Protein AF-A0A7X8RI19-F1 (afdb_monomer_lite)

Foldseek 3Di:
DDDDPDPDPPPDDPVPDDDPVNVCVVPNPCVPVPVVVVVVVVVVVVVVVVVVVPPD

Structure (mmCIF, N/CA/C/O backbone):
data_AF-A0A7X8RI19-F1
#
_entry.id   AF-A0A7X8RI19-F1
#
loop_
_atom_site.group_PDB
_atom_site.id
_atom_site.type_symbol
_atom_site.label_atom_id
_atom_site.label_alt_id
_atom_site.label_comp_id
_atom_site.label_asym_id
_atom_site.label_entity_id
_atom_site.label_seq_id
_atom_site.pdbx_PDB_ins_code
_atom_site.Cartn_x
_atom_site.Cartn_y
_atom_site.Cartn_z
_atom_site.occupancy
_atom_site.B_iso_or_equiv
_atom_site.auth_seq_id
_atom_site.auth_comp_id
_atom_site.auth_asym_id
_atom_site.auth_atom_id
_atom_site.pdbx_PDB_model_num
ATOM 1 N N . MET A 1 1 ? -18.131 32.099 -15.738 1.00 46.22 1 MET A N 1
ATOM 2 C CA . MET A 1 1 ? -16.717 31.956 -15.321 1.00 46.22 1 MET A CA 1
ATOM 3 C C . MET A 1 1 ? -16.295 30.506 -15.540 1.00 46.22 1 MET A C 1
ATOM 5 O O . MET A 1 1 ? -16.766 29.639 -14.820 1.00 46.22 1 MET A O 1
ATOM 9 N N . ASN A 1 2 ? -15.479 30.218 -16.562 1.00 52.25 2 ASN A N 1
ATOM 10 C CA . ASN A 1 2 ? -15.048 28.847 -16.872 1.00 52.25 2 ASN A CA 1
ATOM 11 C C . ASN A 1 2 ? -13.807 28.477 -16.050 1.00 52.25 2 ASN A C 1
ATOM 13 O O . ASN A 1 2 ? -12.702 28.933 -16.348 1.00 52.25 2 ASN A O 1
ATOM 17 N N . ALA A 1 3 ? -13.976 27.628 -15.035 1.00 61.81 3 ALA A N 1
ATOM 18 C CA . ALA A 1 3 ? -12.869 27.063 -14.270 1.00 61.81 3 ALA A CA 1
ATOM 19 C C . ALA A 1 3 ? -12.098 26.047 -15.134 1.00 61.81 3 ALA A C 1
ATOM 21 O O . ALA A 1 3 ? -12.468 24.877 -15.243 1.00 61.81 3 ALA A O 1
ATOM 22 N N . LYS A 1 4 ? -11.018 26.495 -15.786 1.00 66.19 4 LYS A N 1
ATOM 23 C CA . LYS A 1 4 ? -10.068 25.610 -16.473 1.00 66.19 4 LYS A CA 1
ATOM 24 C C . LYS A 1 4 ? -9.420 24.688 -15.431 1.00 66.19 4 LYS A C 1
ATOM 26 O O . LYS A 1 4 ? -8.569 25.133 -14.663 1.00 66.19 4 LYS A O 1
ATOM 31 N N . LYS A 1 5 ? -9.810 23.408 -15.399 1.00 68.88 5 LYS A N 1
ATOM 32 C CA . LYS A 1 5 ? -9.144 22.377 -14.586 1.00 68.88 5 LYS A CA 1
ATOM 33 C C . LYS A 1 5 ? -7.689 22.256 -15.056 1.00 68.88 5 LYS A C 1
ATOM 35 O O . LYS A 1 5 ? -7.434 21.737 -16.142 1.00 68.88 5 LYS A O 1
ATOM 40 N N . LYS A 1 6 ? -6.733 22.765 -14.272 1.00 69.69 6 LYS A N 1
ATOM 41 C CA . LYS A 1 6 ? -5.303 22.531 -14.512 1.00 69.69 6 LYS A CA 1
ATOM 42 C C . LYS A 1 6 ? -5.045 21.035 -14.319 1.00 69.69 6 LYS A C 1
ATOM 44 O O . LYS A 1 6 ? -5.190 20.536 -13.208 1.00 69.69 6 LYS A O 1
ATOM 49 N N . LYS A 1 7 ? -4.703 20.313 -15.391 1.00 70.19 7 LYS A N 1
ATOM 50 C CA . LYS A 1 7 ? -4.236 18.926 -15.272 1.00 70.19 7 LYS A CA 1
ATOM 51 C C . LYS A 1 7 ? -2.910 18.950 -14.511 1.00 70.19 7 LYS A C 1
ATOM 53 O O . LYS A 1 7 ? -1.969 19.609 -14.952 1.00 70.19 7 LYS A O 1
ATOM 58 N N . GLN A 1 8 ? -2.859 18.293 -13.355 1.00 73.06 8 GLN A N 1
ATOM 59 C CA . GLN A 1 8 ? -1.605 18.077 -12.641 1.00 73.06 8 GLN A CA 1
ATOM 60 C C . GLN A 1 8 ? -0.699 17.230 -13.538 1.00 73.06 8 GLN A C 1
ATOM 62 O O . GLN A 1 8 ? -1.127 16.202 -14.062 1.00 73.06 8 GLN A O 1
ATOM 67 N N . LYS A 1 9 ? 0.530 17.698 -13.773 1.00 68.06 9 LYS A N 1
ATOM 68 C CA . LYS A 1 9 ? 1.539 16.893 -14.458 1.00 68.06 9 LYS A CA 1
ATOM 69 C C . LYS A 1 9 ? 1.936 15.775 -13.496 1.00 68.06 9 LYS A C 1
ATOM 71 O O . LYS A 1 9 ? 2.398 16.074 -12.398 1.00 68.06 9 LYS A O 1
ATOM 76 N N . GLN A 1 10 ? 1.718 14.517 -13.877 1.00 66.50 10 GLN A N 1
ATOM 77 C CA . GLN A 1 10 ? 2.328 13.397 -13.163 1.00 66.50 10 GLN A CA 1
ATOM 78 C C . GLN A 1 10 ? 3.847 13.559 -13.265 1.00 66.50 10 GLN A C 1
ATOM 80 O O . GLN A 1 10 ? 4.382 13.735 -14.358 1.00 66.50 10 GLN A O 1
ATOM 85 N N . ALA A 1 11 ? 4.509 13.604 -12.111 1.00 65.12 11 ALA A N 1
ATOM 86 C CA . ALA A 1 11 ? 5.895 14.043 -11.975 1.00 65.12 11 ALA A CA 1
ATOM 87 C C . ALA A 1 11 ? 6.931 12.919 -12.143 1.00 65.12 11 ALA A C 1
ATOM 89 O O . ALA A 1 11 ? 8.120 13.178 -11.995 1.00 65.12 11 ALA A O 1
ATOM 90 N N . HIS A 1 12 ? 6.515 11.692 -12.460 1.00 63.00 12 HIS A N 1
ATOM 91 C CA . HIS A 1 12 ? 7.424 10.549 -12.506 1.00 63.00 12 HIS A CA 1
ATOM 92 C C . HIS A 1 12 ? 7.405 9.902 -13.892 1.00 63.00 12 HIS A C 1
ATOM 94 O O . HIS A 1 12 ? 6.397 9.336 -14.313 1.00 63.00 12 HIS A O 1
ATOM 100 N N . SER A 1 13 ? 8.522 10.023 -14.610 1.00 63.34 13 SER A N 1
ATOM 101 C CA . SER A 1 13 ? 8.855 9.172 -15.752 1.00 63.34 13 SER A CA 1
ATOM 102 C C . SER A 1 13 ? 9.141 7.754 -15.247 1.00 63.34 13 SER A C 1
ATOM 104 O O . SER A 1 13 ? 9.718 7.580 -14.173 1.00 63.34 13 SER A O 1
ATOM 106 N N . SER A 1 14 ? 8.761 6.727 -16.015 1.00 63.84 14 SER A N 1
ATOM 107 C CA . SER A 1 14 ? 9.023 5.318 -15.666 1.00 63.84 14 SER A CA 1
ATOM 108 C C . SER A 1 14 ? 10.512 5.014 -15.459 1.00 63.84 14 SER A C 1
ATOM 110 O O . SER A 1 14 ? 10.852 4.059 -14.775 1.00 63.84 14 SER A O 1
ATOM 112 N N . GLU A 1 15 ? 11.394 5.846 -16.015 1.00 68.88 15 GLU A N 1
ATOM 113 C CA . GLU A 1 15 ? 12.855 5.754 -15.905 1.00 68.88 15 GLU A CA 1
ATOM 114 C C . GLU A 1 15 ? 13.392 5.979 -14.479 1.00 68.88 15 GLU A C 1
ATOM 116 O O . GLU A 1 15 ? 14.522 5.608 -14.175 1.00 68.88 15 GLU A O 1
ATOM 121 N N . HIS A 1 16 ? 12.591 6.566 -13.583 1.00 70.94 16 HIS A N 1
ATOM 122 C CA . HIS A 1 16 ? 12.931 6.743 -12.163 1.00 70.94 16 HIS A CA 1
ATOM 123 C C . HIS A 1 16 ? 11.941 6.025 -11.237 1.00 70.94 16 HIS A C 1
ATOM 125 O O . HIS A 1 16 ? 11.828 6.365 -10.059 1.00 70.94 16 HIS A O 1
ATOM 131 N N . ALA A 1 17 ? 11.183 5.060 -11.766 1.00 76.88 17 ALA A N 1
ATOM 132 C CA . ALA A 1 17 ? 10.319 4.231 -10.941 1.00 76.88 17 ALA A CA 1
ATOM 133 C C . ALA A 1 17 ? 11.174 3.284 -10.088 1.00 76.88 17 ALA A C 1
ATOM 135 O O . ALA A 1 17 ? 12.073 2.613 -10.595 1.00 76.88 17 ALA A O 1
ATOM 136 N N . ILE A 1 18 ? 10.885 3.227 -8.789 1.00 78.00 18 ILE A N 1
ATOM 137 C CA . ILE A 1 18 ? 11.491 2.244 -7.888 1.00 78.00 18 ILE A CA 1
ATOM 138 C C . ILE A 1 18 ? 11.012 0.856 -8.336 1.00 78.00 18 ILE A C 1
ATOM 140 O O . ILE A 1 18 ? 9.812 0.661 -8.545 1.00 78.00 18 ILE A O 1
ATOM 144 N N . SER A 1 19 ? 11.939 -0.092 -8.515 1.00 82.31 19 SER A N 1
ATOM 145 C CA . SER A 1 19 ? 11.580 -1.466 -8.889 1.00 82.31 19 SER A CA 1
ATOM 146 C C . SER A 1 19 ? 10.718 -2.107 -7.802 1.00 82.31 19 SER A C 1
ATOM 148 O O . SER A 1 19 ? 10.974 -1.911 -6.612 1.00 82.31 19 SER A O 1
ATOM 150 N N . GLN A 1 20 ? 9.740 -2.921 -8.204 1.00 80.44 20 GLN A N 1
ATOM 151 C CA . GLN A 1 20 ? 8.937 -3.704 -7.262 1.00 80.44 20 GLN A CA 1
ATOM 152 C C . GLN A 1 20 ? 9.799 -4.614 -6.386 1.00 80.44 20 GLN A C 1
ATOM 154 O O . GLN A 1 20 ? 9.493 -4.760 -5.209 1.00 80.44 20 GLN A O 1
ATOM 159 N N . ASP A 1 21 ? 10.899 -5.156 -6.912 1.00 82.62 21 ASP A N 1
ATOM 160 C CA . ASP A 1 21 ? 11.822 -5.984 -6.125 1.00 82.62 21 ASP A CA 1
ATOM 161 C C . ASP A 1 21 ? 12.422 -5.197 -4.955 1.00 82.62 21 ASP A C 1
ATOM 163 O O . ASP A 1 21 ? 12.468 -5.684 -3.829 1.00 82.62 21 ASP A O 1
ATOM 167 N N . SER A 1 22 ? 12.796 -3.940 -5.212 1.00 83.00 22 SER A N 1
ATOM 168 C CA . SER A 1 22 ? 13.352 -3.039 -4.200 1.00 83.00 22 SER A CA 1
ATOM 169 C C . SER A 1 22 ? 12.308 -2.664 -3.144 1.00 83.00 22 SER A C 1
ATOM 171 O O . SER A 1 22 ? 12.630 -2.549 -1.967 1.00 83.00 22 SER A O 1
ATOM 173 N N . LEU A 1 23 ? 11.045 -2.503 -3.552 1.00 77.19 23 LEU A N 1
ATOM 174 C CA . LEU A 1 23 ? 9.938 -2.246 -2.626 1.00 77.19 23 LEU A CA 1
ATOM 175 C C . LEU A 1 23 ? 9.631 -3.476 -1.762 1.00 77.19 23 LEU A C 1
ATOM 177 O O . LEU A 1 23 ? 9.367 -3.336 -0.572 1.00 77.19 23 LEU A O 1
ATOM 181 N N . ASN A 1 24 ? 9.708 -4.674 -2.339 1.00 83.06 24 ASN A N 1
ATOM 182 C CA . ASN A 1 24 ? 9.468 -5.927 -1.628 1.00 83.06 24 ASN A CA 1
ATOM 183 C C . ASN A 1 24 ? 10.585 -6.265 -0.631 1.00 83.06 24 ASN A C 1
ATOM 185 O O . ASN A 1 24 ? 10.314 -6.917 0.375 1.00 83.06 24 ASN A O 1
ATOM 189 N N . GLU A 1 25 ? 11.822 -5.831 -0.886 1.00 82.12 25 GLU A N 1
ATOM 190 C CA . GLU A 1 25 ? 12.941 -5.992 0.050 1.00 82.12 25 GLU A CA 1
ATOM 191 C C . GLU A 1 25 ? 12.767 -5.126 1.310 1.00 82.12 25 GLU A C 1
ATOM 193 O O . GLU A 1 25 ? 13.027 -5.594 2.417 1.00 82.12 25 GLU A O 1
ATOM 198 N N . GLU A 1 26 ? 12.280 -3.889 1.163 1.00 79.06 26 GLU A N 1
ATOM 199 C CA . GLU A 1 26 ? 12.133 -2.943 2.280 1.00 79.06 26 GLU A CA 1
ATOM 200 C C . GLU A 1 26 ? 10.793 -3.083 3.025 1.00 79.06 26 GLU A C 1
ATOM 202 O O . GLU A 1 26 ? 10.745 -2.980 4.252 1.00 79.06 26 GLU A O 1
ATOM 207 N N . PHE A 1 27 ? 9.701 -3.345 2.303 1.00 78.56 27 PHE A N 1
ATOM 208 C CA . PHE A 1 27 ? 8.337 -3.355 2.852 1.00 78.56 27 PHE A CA 1
ATOM 209 C C . PHE A 1 27 ? 7.684 -4.744 2.866 1.00 78.56 27 PHE A C 1
ATOM 211 O O . PHE A 1 27 ? 6.578 -4.898 3.386 1.00 78.56 27 PHE A O 1
ATOM 218 N N . GLY A 1 28 ? 8.362 -5.758 2.326 1.00 78.38 28 GLY A N 1
ATOM 219 C CA . GLY A 1 28 ? 7.817 -7.099 2.146 1.00 78.38 28 GLY A CA 1
ATOM 220 C C . GLY A 1 28 ? 6.916 -7.218 0.907 1.00 78.38 28 GLY A C 1
ATOM 221 O O . GLY A 1 28 ? 6.433 -6.220 0.374 1.00 78.38 28 GLY A O 1
ATOM 222 N N . PRO A 1 29 ? 6.627 -8.452 0.456 1.00 75.00 29 PRO A N 1
ATOM 223 C CA . PRO A 1 29 ? 5.775 -8.710 -0.711 1.00 75.00 29 PRO A CA 1
ATOM 224 C C . PRO A 1 29 ? 4.309 -8.292 -0.508 1.00 75.00 29 PRO A C 1
ATOM 226 O O . PRO A 1 29 ? 3.532 -8.284 -1.459 1.00 75.00 29 PRO A O 1
ATOM 229 N N . GLU A 1 30 ? 3.914 -7.959 0.725 1.00 71.44 30 GLU A N 1
ATOM 230 C CA . GLU A 1 30 ? 2.590 -7.411 1.040 1.00 71.44 30 GLU A CA 1
ATOM 231 C C . GLU A 1 30 ? 2.435 -5.954 0.559 1.00 71.44 30 GLU A C 1
ATOM 233 O O . GLU A 1 30 ? 1.316 -5.433 0.490 1.00 71.44 30 GLU A O 1
ATOM 238 N N . PHE A 1 31 ? 3.535 -5.287 0.181 1.00 68.00 31 PHE A N 1
ATOM 239 C CA . PHE A 1 31 ? 3.502 -3.946 -0.386 1.00 68.00 31 PHE A CA 1
ATOM 240 C C . PHE A 1 31 ? 2.876 -3.959 -1.787 1.00 68.00 31 PHE A C 1
ATOM 242 O O . PHE A 1 31 ? 3.474 -4.385 -2.771 1.00 68.00 31 PHE A O 1
ATOM 249 N N . GLY A 1 32 ? 1.642 -3.459 -1.874 1.00 69.62 32 GLY A N 1
ATOM 250 C CA . GLY A 1 32 ? 0.854 -3.449 -3.108 1.00 69.62 32 GLY A CA 1
ATOM 251 C C . GLY A 1 32 ? -0.281 -4.472 -3.135 1.00 69.62 32 GLY A C 1
ATOM 252 O O . GLY A 1 32 ? -1.010 -4.508 -4.127 1.00 69.62 32 GLY A O 1
ATOM 253 N N . ASP A 1 33 ? -0.488 -5.247 -2.062 1.00 80.06 33 ASP A N 1
ATOM 254 C CA . ASP A 1 33 ? -1.695 -6.060 -1.918 1.00 80.06 33 ASP A CA 1
ATOM 255 C C . ASP A 1 33 ? -2.932 -5.131 -1.810 1.00 80.06 33 ASP A C 1
ATOM 257 O O . ASP A 1 33 ? -3.048 -4.347 -0.855 1.00 80.06 33 ASP A O 1
ATOM 261 N N . PRO A 1 34 ? -3.886 -5.202 -2.763 1.00 77.00 34 PRO A N 1
ATOM 262 C CA . PRO A 1 34 ? -5.103 -4.389 -2.736 1.00 77.00 34 PRO A CA 1
ATOM 263 C C . PRO A 1 34 ? -5.937 -4.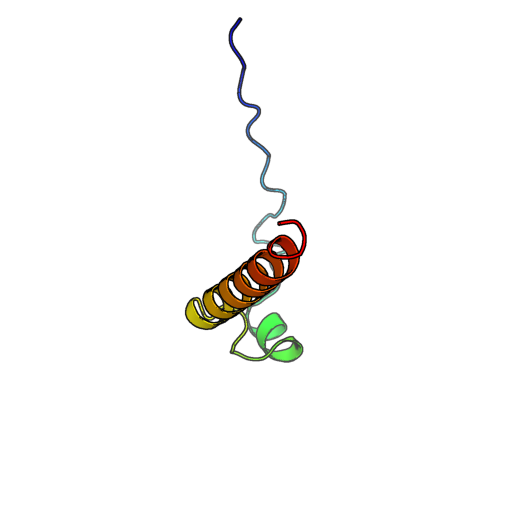592 -1.463 1.00 77.00 34 PRO A C 1
ATOM 265 O O . PRO A 1 34 ? -6.637 -3.681 -1.016 1.00 77.00 34 PRO A O 1
ATOM 268 N N . ASN A 1 35 ? -5.881 -5.788 -0.878 1.00 81.12 35 ASN A N 1
ATOM 269 C CA . ASN A 1 35 ? -6.577 -6.139 0.349 1.00 81.12 35 ASN A CA 1
ATOM 270 C C . ASN A 1 35 ? -5.894 -5.524 1.578 1.00 81.12 35 ASN A C 1
ATOM 272 O O . ASN A 1 35 ? -6.585 -4.993 2.449 1.00 81.12 35 ASN A O 1
ATOM 276 N N . ALA A 1 36 ? -4.558 -5.524 1.625 1.00 77.38 36 ALA A N 1
ATOM 277 C CA . ALA A 1 36 ? -3.806 -4.881 2.702 1.00 77.38 36 ALA A CA 1
ATOM 278 C C . ALA A 1 36 ? -4.029 -3.363 2.694 1.00 77.38 36 ALA A C 1
ATOM 280 O O . ALA A 1 36 ? -4.387 -2.790 3.725 1.00 77.38 36 ALA A O 1
ATOM 281 N N . ALA A 1 37 ? -3.933 -2.718 1.525 1.00 78.69 37 ALA A N 1
ATOM 282 C CA . ALA A 1 37 ? -4.204 -1.286 1.375 1.00 78.69 37 ALA A CA 1
ATOM 283 C C . ALA A 1 37 ? -5.608 -0.914 1.889 1.00 78.69 37 ALA A C 1
ATOM 285 O O . ALA A 1 37 ? -5.768 0.003 2.698 1.00 78.69 37 ALA A O 1
ATOM 286 N N . LYS A 1 38 ? -6.621 -1.701 1.510 1.00 81.12 38 LYS A N 1
ATOM 287 C CA . LYS A 1 38 ? -8.001 -1.520 1.974 1.00 81.12 38 LYS A CA 1
ATOM 288 C C . LYS A 1 38 ? -8.156 -1.742 3.483 1.00 81.12 38 LYS A C 1
ATOM 290 O O . LYS A 1 38 ? -8.940 -1.048 4.130 1.00 81.12 38 LYS A O 1
ATOM 295 N N . ALA A 1 39 ? -7.432 -2.698 4.063 1.00 82.94 39 ALA A N 1
ATOM 296 C CA . ALA A 1 39 ? -7.442 -2.933 5.505 1.00 82.94 39 ALA A CA 1
ATOM 297 C C . ALA A 1 39 ? -6.862 -1.737 6.280 1.00 82.94 39 ALA A C 1
ATOM 299 O O . ALA A 1 39 ? -7.451 -1.327 7.283 1.00 82.94 39 ALA A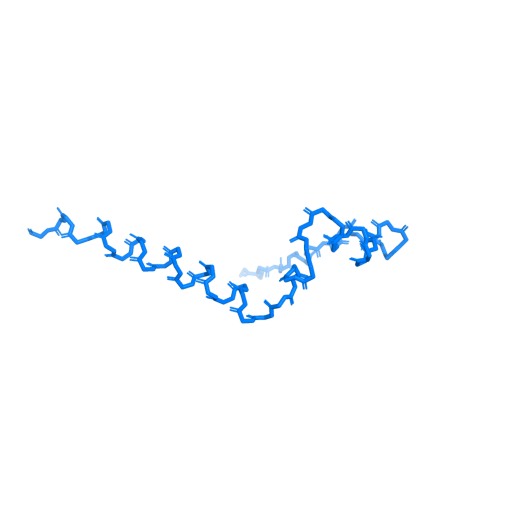 O 1
ATOM 300 N N . PHE A 1 40 ? -5.775 -1.129 5.789 1.00 79.62 40 PHE A N 1
ATOM 301 C CA . PHE A 1 40 ? -5.220 0.103 6.357 1.00 79.62 40 PHE A CA 1
ATOM 302 C C . PHE A 1 40 ? -6.208 1.275 6.274 1.00 79.62 40 PHE A C 1
ATOM 304 O O . PHE A 1 40 ? -6.443 1.942 7.283 1.00 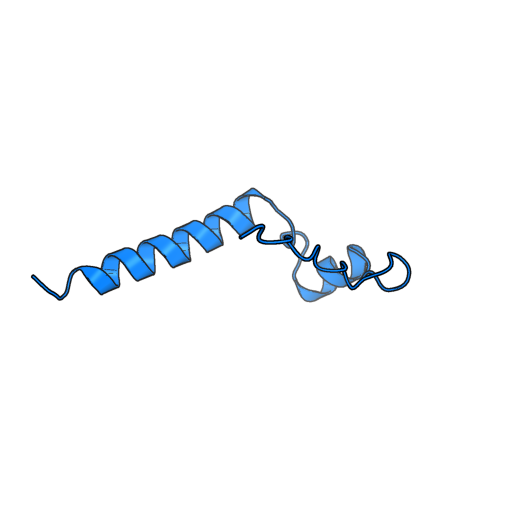79.62 40 PHE A O 1
ATOM 311 N N . GLU A 1 41 ? -6.841 1.499 5.118 1.00 81.38 41 GLU A N 1
ATOM 312 C CA . GLU A 1 41 ? -7.853 2.553 4.952 1.00 81.38 41 GLU A CA 1
ATOM 313 C C . GLU A 1 41 ? -9.031 2.375 5.923 1.00 81.38 41 GLU A C 1
ATOM 315 O O . GLU A 1 41 ? -9.388 3.306 6.652 1.00 81.38 41 GLU A O 1
ATOM 320 N N . ASN A 1 42 ? -9.572 1.157 6.024 1.00 83.38 42 ASN A N 1
ATOM 321 C CA . ASN A 1 42 ? -10.648 0.824 6.961 1.00 83.38 42 ASN A CA 1
ATOM 322 C C . ASN A 1 42 ? -10.224 1.012 8.432 1.00 83.38 42 ASN A C 1
ATOM 324 O O . ASN A 1 42 ? -11.011 1.466 9.271 1.00 83.38 42 ASN A O 1
ATOM 328 N N . ALA A 1 43 ? -8.980 0.666 8.778 1.00 81.12 43 ALA A N 1
ATOM 329 C CA . ALA A 1 43 ? -8.447 0.852 10.124 1.00 81.12 43 ALA A CA 1
ATOM 330 C C . ALA A 1 43 ? -8.343 2.344 10.487 1.00 81.12 43 ALA A C 1
ATOM 332 O O 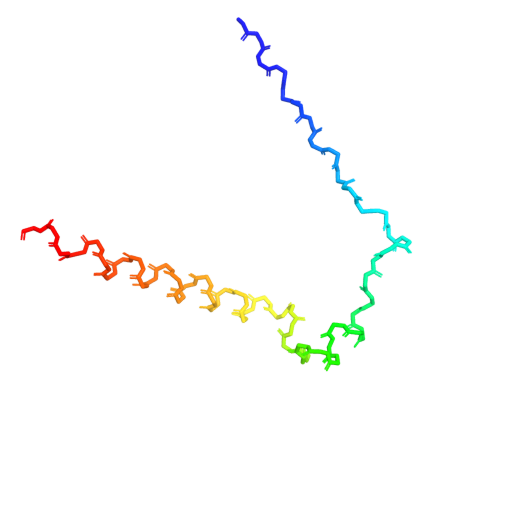. ALA A 1 43 ? -8.720 2.734 11.594 1.00 81.12 43 ALA A O 1
ATOM 333 N N . ILE A 1 44 ? -7.910 3.195 9.552 1.00 80.62 44 ILE A N 1
ATOM 334 C CA . ILE A 1 44 ? -7.855 4.653 9.741 1.00 80.62 44 ILE A CA 1
ATOM 335 C C . ILE A 1 44 ? -9.271 5.240 9.855 1.00 80.62 44 ILE A C 1
ATOM 337 O O . ILE A 1 44 ? -9.548 6.020 10.774 1.00 80.62 44 ILE A O 1
ATOM 341 N N . GLU A 1 45 ? -10.192 4.841 8.973 1.00 78.88 45 GLU A N 1
ATOM 342 C CA . GLU A 1 45 ? -11.583 5.308 8.985 1.00 78.88 45 GLU A CA 1
ATOM 343 C C . GLU A 1 45 ? -12.293 4.944 10.300 1.00 78.88 45 GLU A C 1
ATOM 345 O O . GLU A 1 45 ? -12.917 5.795 10.945 1.00 78.88 45 GLU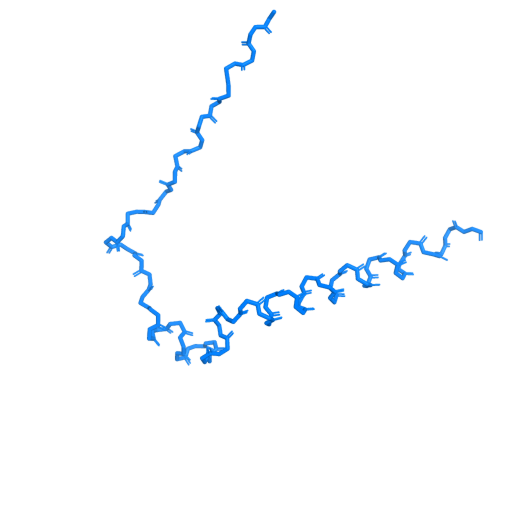 A O 1
ATOM 350 N N . SER A 1 46 ? -12.153 3.697 10.752 1.00 72.38 46 SER A N 1
ATOM 351 C CA . SER A 1 46 ? -12.768 3.226 11.999 1.00 72.38 46 SER A CA 1
ATOM 352 C C . SER A 1 46 ? -12.224 3.946 13.242 1.00 72.38 46 SER A C 1
ATOM 354 O O . SER A 1 46 ? -12.982 4.206 14.186 1.00 72.38 46 SER A O 1
ATOM 356 N N . ASN A 1 47 ? -10.948 4.347 13.236 1.00 67.56 47 ASN A N 1
ATOM 357 C CA . ASN A 1 47 ? -10.340 5.122 14.319 1.00 67.56 47 ASN A CA 1
ATOM 358 C C . ASN A 1 47 ? -10.866 6.568 14.360 1.00 67.56 47 ASN A C 1
ATOM 360 O O . ASN A 1 47 ? -11.199 7.081 15.432 1.00 67.56 47 ASN A O 1
ATOM 364 N N . ASN A 1 48 ? -11.033 7.208 13.198 1.00 62.62 48 ASN A N 1
ATOM 365 C CA . ASN A 1 48 ? -11.632 8.544 13.103 1.00 62.62 48 ASN A CA 1
ATOM 366 C C . ASN A 1 48 ? -13.112 8.542 13.520 1.00 62.62 48 ASN A C 1
ATOM 368 O O . ASN A 1 48 ? -13.564 9.440 14.236 1.00 62.62 48 ASN A O 1
ATOM 372 N N . LYS A 1 49 ? -13.856 7.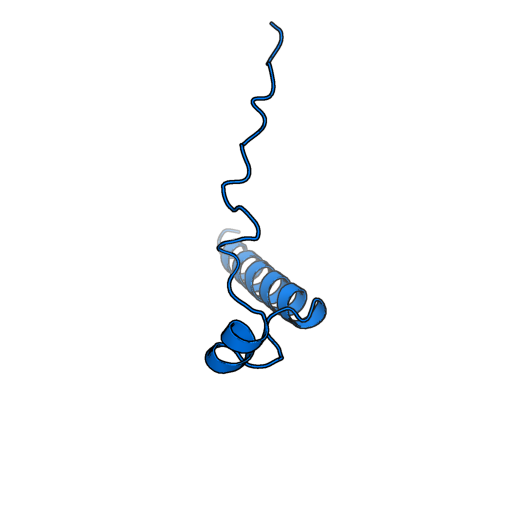484 13.174 1.00 60.03 49 LYS A N 1
ATOM 373 C CA . LYS A 1 49 ? -15.263 7.319 13.572 1.00 60.03 49 LYS A CA 1
ATOM 374 C C . LYS A 1 49 ? -15.434 7.148 15.086 1.00 60.03 49 LYS A C 1
ATOM 376 O O . LYS A 1 49 ? -16.395 7.665 15.653 1.00 60.03 49 LYS A O 1
ATOM 381 N N . LYS A 1 50 ? -14.490 6.480 15.764 1.00 57.94 50 LYS A N 1
ATOM 382 C CA . LYS A 1 50 ? -14.472 6.378 17.237 1.00 57.94 50 LYS A CA 1
ATOM 383 C C . LYS A 1 50 ? -14.142 7.706 17.923 1.00 57.94 50 LYS A C 1
ATOM 385 O O . LYS A 1 50 ? -14.716 7.989 18.972 1.00 57.94 50 LYS A O 1
ATOM 390 N N . LYS A 1 51 ? -13.264 8.535 17.346 1.00 56.59 51 LYS A N 1
ATOM 391 C CA . LYS A 1 51 ? -12.891 9.838 17.931 1.00 56.59 51 LYS A CA 1
ATOM 392 C C . LYS A 1 51 ? -14.000 10.892 17.828 1.00 56.59 51 LYS A C 1
ATOM 394 O O . LYS A 1 51 ? -14.141 11.689 18.748 1.00 56.59 51 LYS A O 1
ATOM 399 N N . ASN A 1 52 ? -14.844 10.838 16.796 1.00 55.84 52 ASN A N 1
ATOM 400 C CA . ASN A 1 52 ? -15.974 11.767 16.640 1.00 55.84 52 ASN A CA 1
ATOM 401 C C . ASN A 1 52 ? -17.194 11.470 17.534 1.00 55.84 52 ASN A C 1
ATOM 403 O O . ASN A 1 52 ? -18.133 12.259 17.547 1.00 55.84 52 ASN A O 1
ATOM 407 N N . LYS A 1 53 ? -17.201 10.380 18.315 1.00 55.06 53 LYS A N 1
ATOM 408 C CA . LYS A 1 53 ? -18.312 10.044 19.229 1.00 55.06 53 LYS A CA 1
ATOM 409 C C . LYS A 1 53 ? -18.134 10.593 20.657 1.00 55.06 53 LYS A C 1
ATOM 411 O O . LYS A 1 53 ? -18.815 10.137 21.567 1.00 55.06 53 LYS A O 1
ATOM 416 N N . LYS A 1 54 ? -17.214 11.543 20.876 1.00 54.88 54 LYS A N 1
ATOM 417 C CA . LYS A 1 54 ? -17.036 12.232 22.173 1.00 54.88 54 LYS A CA 1
ATOM 418 C C . LYS A 1 54 ? -17.669 13.627 22.253 1.00 54.88 54 LYS A C 1
ATOM 420 O O . LYS A 1 54 ? -17.495 14.288 23.267 1.00 54.88 54 LYS A O 1
ATOM 425 N N . ASN A 1 55 ? -18.440 14.031 21.243 1.00 52.81 55 ASN A N 1
ATOM 426 C CA . ASN A 1 55 ? -19.252 15.247 21.285 1.00 52.81 55 ASN A CA 1
ATOM 427 C C . ASN A 1 55 ? -20.722 14.875 21.050 1.00 52.81 55 ASN A C 1
ATOM 429 O O . ASN A 1 55 ? -21.242 15.050 19.949 1.00 52.81 55 ASN A O 1
ATOM 433 N N . CYS A 1 56 ? -21.364 14.292 22.056 1.00 37.28 56 CYS A N 1
ATOM 434 C CA . CYS A 1 56 ? -22.818 14.258 22.168 1.00 37.28 56 CYS A CA 1
ATOM 435 C C . CYS A 1 56 ? -23.185 14.379 23.640 1.00 37.28 56 CYS A C 1
ATOM 437 O O . CYS A 1 56 ? -22.512 13.701 24.450 1.00 37.28 56 CYS A O 1
#

Sequence (56 aa):
MNAKKKKQKQAHSSEHAISQDSLNEEFGPEFGDPNAAKAFENAIESNNKKKNKKNC

Radius of gyration: 18.73 Å; chains: 1; bounding box: 36×41×39 Å

Secondary structure (DSSP, 8-state):
------PPPP---GGGPPPHHHHHHHH-TTTT-HHHHHHHHHHHHHHHHHHGGG--

pLDDT: mean 70.71, std 10.66, range [37.28, 83.38]